Protein AF-A0A3M1FWC8-F1 (afdb_monomer)

Foldseek 3Di:
DAEQECLLPPVNLVVQVCCCPVVVDQAYEYEYAQPDPPDPSNVSSVVSPVVGRHDYYDYNVRCVVPVVVCPPHD

Nearest PDB structures (foldseek):
  1kh2-assembly1_C  TM=5.249E-01  e=2.625E-01  Thermus thermophilus
  2rbg-assembly1_A  TM=5.173E-01  e=1.385E+00  Sulfurisphaera tokodaii
  4c2a-assembly1_A  TM=3.075E-01  e=2.359E+00  Homo sapiens
  8d3c-assembly1_A  TM=3.432E-01  e=3.516E+00  Homo sapiens

Radius of gyration: 12.1 Å; Cα contacts (8 Å, |Δi|>4): 101; chains: 1; bounding box: 34×18×30 Å

Secondary structure (DSSP, 8-state):
-EEEETTTSHHHHHHHHHHHHHH----EEEEE---STT-HHHHHHHHHHTTS--SEEEEHHHHHHTGGGGTT--

Solvent-accessible surface area (backbone atoms only — not comparable to full-atom values): 4176 Å² total; per-residue (Å²): 93,38,65,37,70,46,21,44,39,80,65,32,23,52,50,50,45,43,36,34,75,75,66,70,44,40,63,27,40,36,25,33,82,67,62,66,91,90,39,72,69,35,58,57,32,47,64,51,42,73,88,55,64,55,74,48,78,37,48,49,69,59,44,64,77,44,52,80,81,53,72,88,56,86

Sequence (74 aa):
MIIITGAAGFIGSNLTAYLNDSLNISDIIVVDSFKRRHSEEHSAKWKNLVKRSFLDFYEKDEFIQNLNLFKGAK

Mean predicted aligned error: 3.78 Å

pLDDT: mean 90.78, std 10.05, range [56.81, 98.06]

Structure (mmCIF, N/CA/C/O backbone):
data_AF-A0A3M1FWC8-F1
#
_entry.id   AF-A0A3M1FWC8-F1
#
loop_
_atom_site.group_PDB
_atom_site.id
_atom_site.type_symbol
_atom_site.label_atom_id
_atom_site.label_alt_id
_atom_site.label_comp_id
_atom_site.label_asym_id
_atom_site.label_entity_id
_atom_site.label_seq_id
_atom_site.pdbx_PDB_ins_code
_atom_sit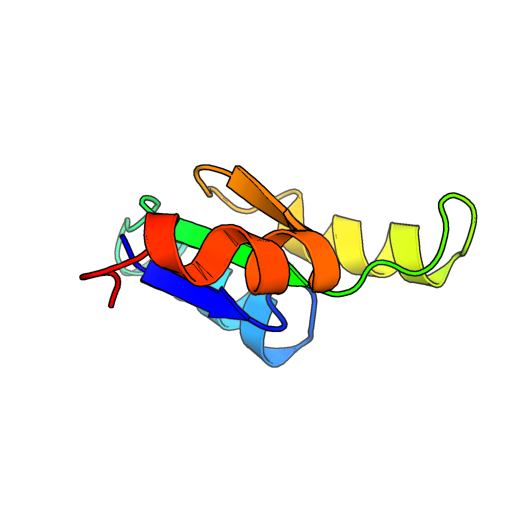e.Cartn_x
_atom_site.Cartn_y
_atom_site.Cartn_z
_atom_site.occupancy
_atom_site.B_iso_or_equiv
_atom_site.auth_seq_id
_atom_site.auth_comp_id
_atom_site.auth_asym_id
_atom_site.auth_atom_id
_atom_site.pdbx_PDB_model_num
ATOM 1 N N . MET A 1 1 ? -12.596 -0.170 5.264 1.00 90.75 1 MET A N 1
ATOM 2 C CA . MET A 1 1 ? -11.620 -0.362 4.186 1.00 90.75 1 MET A CA 1
ATOM 3 C C . MET A 1 1 ? -11.047 0.978 3.755 1.00 90.75 1 MET A C 1
ATOM 5 O O . MET A 1 1 ? -11.816 1.867 3.394 1.00 90.75 1 MET A O 1
ATOM 9 N N . ILE A 1 2 ? -9.724 1.121 3.848 1.00 97.38 2 ILE A N 1
ATOM 10 C CA . ILE A 1 2 ? -8.946 2.256 3.322 1.00 97.38 2 ILE A CA 1
ATOM 11 C C . ILE A 1 2 ? -8.145 1.767 2.117 1.00 97.38 2 ILE A C 1
ATOM 13 O O . ILE A 1 2 ? -7.580 0.673 2.168 1.00 97.38 2 ILE A O 1
ATOM 17 N N . ILE A 1 3 ? -8.062 2.570 1.057 1.00 97.62 3 ILE A N 1
ATOM 18 C CA . ILE A 1 3 ? -7.208 2.260 -0.097 1.00 97.62 3 ILE A CA 1
ATOM 19 C C . ILE A 1 3 ? -6.004 3.192 -0.108 1.00 97.62 3 ILE A C 1
ATOM 21 O O . ILE A 1 3 ? -6.145 4.412 -0.112 1.00 97.62 3 ILE A O 1
ATOM 25 N N . ILE A 1 4 ? -4.803 2.617 -0.154 1.00 97.75 4 ILE A N 1
ATOM 26 C CA . ILE A 1 4 ? -3.560 3.386 -0.234 1.00 97.75 4 ILE A CA 1
ATOM 27 C C . ILE A 1 4 ? -2.920 3.144 -1.593 1.00 97.75 4 ILE A C 1
ATOM 29 O O . ILE A 1 4 ? -2.358 2.082 -1.848 1.00 97.75 4 ILE A O 1
ATOM 33 N N . THR A 1 5 ? -2.966 4.147 -2.466 1.00 96.69 5 THR A N 1
ATOM 34 C CA . THR A 1 5 ? -2.216 4.143 -3.728 1.00 96.69 5 THR A CA 1
ATOM 35 C C . THR A 1 5 ? -0.786 4.633 -3.518 1.00 96.69 5 THR A C 1
ATOM 37 O O . THR A 1 5 ? -0.559 5.548 -2.729 1.00 96.69 5 THR A O 1
ATOM 40 N N . GLY A 1 6 ? 0.182 4.068 -4.241 1.00 95.81 6 GLY A N 1
ATOM 41 C CA . GLY A 1 6 ? 1.602 4.340 -3.995 1.00 95.81 6 GLY A CA 1
ATOM 42 C C . GLY A 1 6 ? 2.071 3.791 -2.642 1.00 95.81 6 GLY A C 1
ATOM 43 O O . GLY A 1 6 ? 2.954 4.375 -2.007 1.00 95.81 6 GLY A O 1
ATOM 44 N N . ALA A 1 7 ? 1.442 2.708 -2.172 1.00 96.75 7 ALA A N 1
ATOM 45 C CA . ALA A 1 7 ? 1.635 2.153 -0.835 1.00 96.75 7 ALA A CA 1
ATOM 46 C C . ALA A 1 7 ? 3.064 1.670 -0.557 1.00 96.75 7 ALA A C 1
ATOM 48 O O . ALA A 1 7 ? 3.525 1.747 0.576 1.00 96.75 7 ALA A O 1
ATOM 49 N N . ALA A 1 8 ? 3.789 1.196 -1.567 1.00 95.25 8 ALA A N 1
ATOM 50 C CA . ALA A 1 8 ? 5.182 0.788 -1.419 1.00 95.25 8 ALA A CA 1
ATOM 51 C C . ALA A 1 8 ? 6.161 1.969 -1.539 1.00 95.25 8 ALA A C 1
ATOM 53 O O . ALA A 1 8 ? 7.362 1.805 -1.306 1.00 95.25 8 ALA A O 1
ATOM 54 N N . GLY A 1 9 ? 5.674 3.158 -1.904 1.00 93.25 9 GLY A N 1
ATOM 55 C CA . GLY A 1 9 ? 6.448 4.392 -1.918 1.00 93.25 9 GLY A CA 1
ATOM 56 C C . GLY A 1 9 ? 6.818 4.887 -0.517 1.00 93.25 9 GLY A C 1
ATOM 57 O O . GLY A 1 9 ? 6.342 4.385 0.503 1.00 93.25 9 GLY A O 1
ATOM 58 N N . PHE A 1 10 ? 7.666 5.916 -0.464 1.00 93.94 10 PHE A N 1
ATOM 59 C CA . PHE A 1 10 ? 8.155 6.486 0.796 1.00 93.94 10 PHE A CA 1
ATOM 60 C C . PHE A 1 10 ? 7.015 6.937 1.726 1.00 93.94 10 PHE A C 1
ATOM 62 O O . PHE A 1 10 ? 6.979 6.553 2.891 1.00 93.94 10 PHE A O 1
ATOM 69 N N . ILE A 1 11 ? 6.049 7.700 1.206 1.00 96.69 11 ILE A N 1
ATOM 70 C CA . ILE A 1 11 ? 4.927 8.214 2.005 1.00 96.69 11 ILE A CA 1
ATOM 71 C C . ILE A 1 11 ? 3.906 7.109 2.293 1.00 96.69 11 ILE A C 1
ATOM 73 O O . ILE A 1 11 ? 3.512 6.925 3.442 1.00 96.69 11 ILE A O 1
ATOM 77 N N . GLY A 1 12 ? 3.506 6.345 1.271 1.00 96.94 12 GLY A N 1
ATOM 78 C CA . GLY A 1 12 ? 2.471 5.318 1.409 1.00 96.94 12 GLY A CA 1
ATOM 79 C C . GLY A 1 12 ? 2.833 4.227 2.420 1.00 96.94 12 GLY A C 1
ATOM 80 O O . GLY A 1 12 ? 1.985 3.812 3.211 1.00 96.94 12 GLY A O 1
ATOM 81 N N . SER A 1 13 ? 4.104 3.824 2.476 1.00 96.31 13 SER A N 1
ATOM 82 C CA . SER A 1 13 ? 4.546 2.778 3.408 1.00 96.31 13 SER A CA 1
ATOM 83 C C . SER A 1 13 ? 4.568 3.262 4.857 1.00 96.31 13 SER A C 1
ATOM 85 O O . SER A 1 13 ? 4.158 2.525 5.753 1.00 96.31 13 SER A O 1
ATOM 87 N N . ASN A 1 14 ? 4.967 4.517 5.094 1.00 97.69 14 ASN A N 1
ATOM 88 C CA . ASN A 1 14 ? 4.901 5.136 6.420 1.00 97.69 14 ASN A CA 1
ATOM 89 C C . ASN A 1 14 ? 3.457 5.398 6.861 1.00 97.69 14 ASN A C 1
ATOM 91 O O . ASN A 1 14 ? 3.139 5.210 8.031 1.00 97.69 14 ASN A O 1
ATOM 95 N N . LEU A 1 15 ? 2.565 5.768 5.939 1.00 97.88 15 LEU A N 1
ATOM 96 C CA . LEU A 1 15 ? 1.140 5.881 6.242 1.00 97.88 15 LEU A CA 1
ATOM 97 C C . LEU A 1 15 ? 0.558 4.521 6.645 1.00 97.88 15 LEU A C 1
ATOM 99 O O . LEU A 1 15 ? -0.124 4.427 7.660 1.00 97.88 15 LEU A O 1
ATOM 103 N N . THR A 1 16 ? 0.884 3.460 5.903 1.00 97.75 16 THR A N 1
ATOM 104 C CA . THR A 1 16 ? 0.461 2.090 6.241 1.00 97.75 16 THR A CA 1
ATOM 105 C C . THR A 1 16 ? 0.986 1.682 7.620 1.00 97.75 16 THR A C 1
ATOM 107 O O . THR A 1 16 ? 0.235 1.156 8.436 1.00 97.75 16 THR A O 1
ATOM 110 N N . ALA A 1 17 ? 2.254 1.994 7.916 1.00 97.69 17 ALA A N 1
ATOM 111 C CA . ALA A 1 17 ? 2.855 1.773 9.229 1.00 97.69 17 ALA A CA 1
ATOM 112 C C . ALA A 1 17 ? 2.105 2.506 10.342 1.00 97.69 17 ALA A C 1
ATOM 114 O O . ALA A 1 17 ? 1.761 1.900 11.346 1.00 97.69 17 ALA A O 1
ATOM 115 N N . TYR A 1 18 ? 1.806 3.790 10.151 1.00 98.06 18 TYR A N 1
ATOM 116 C CA . TYR A 1 18 ? 1.072 4.585 11.129 1.00 98.06 18 TYR A CA 1
ATOM 117 C C . TYR A 1 18 ? -0.337 4.029 11.380 1.00 98.06 18 TYR A C 1
ATOM 119 O O . TYR A 1 18 ? -0.743 3.873 12.531 1.00 98.06 18 TYR A O 1
ATOM 127 N N . LEU A 1 19 ? -1.068 3.671 10.320 1.00 97.62 19 LEU A N 1
ATOM 128 C CA . LEU A 1 19 ? -2.401 3.081 10.445 1.00 97.62 19 LEU A CA 1
ATOM 129 C C . LEU A 1 19 ? -2.361 1.747 11.203 1.00 97.62 1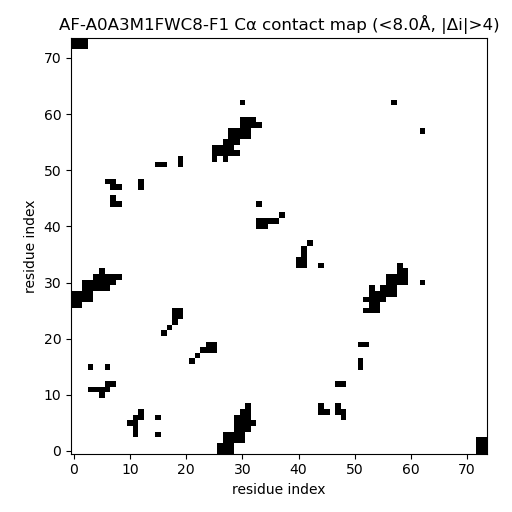9 LEU A C 1
ATOM 131 O O . LEU A 1 19 ? -3.175 1.547 12.101 1.00 97.62 19 LEU A O 1
ATOM 135 N N . ASN A 1 20 ? -1.400 0.873 10.892 1.00 97.25 20 ASN A N 1
ATOM 136 C CA . ASN A 1 20 ? -1.222 -0.397 11.595 1.00 97.25 20 ASN A CA 1
ATOM 137 C C . ASN A 1 20 ? -0.801 -0.192 13.057 1.00 97.25 20 ASN A C 1
ATOM 139 O O . ASN A 1 20 ? -1.466 -0.686 13.961 1.00 97.25 20 ASN A O 1
ATOM 143 N N . ASP A 1 21 ? 0.289 0.539 13.286 1.00 97.56 21 ASP A N 1
ATOM 144 C CA . ASP A 1 21 ? 1.007 0.542 14.563 1.00 97.56 21 ASP A CA 1
ATOM 145 C C . ASP A 1 21 ? 0.388 1.532 15.562 1.00 97.56 21 ASP A C 1
ATOM 147 O O . ASP A 1 21 ? 0.360 1.274 16.762 1.00 97.56 21 ASP A O 1
ATOM 151 N N . SER A 1 22 ? -0.109 2.678 15.081 1.00 97.88 22 SER A N 1
ATOM 152 C CA . SER A 1 22 ? -0.646 3.744 15.943 1.00 97.88 22 SER A CA 1
ATOM 153 C C . SER A 1 22 ? -2.162 3.695 16.082 1.00 97.88 22 SER A C 1
ATOM 155 O O . SER A 1 22 ? -2.683 4.051 17.136 1.00 97.88 22 SER A O 1
ATOM 157 N N . LEU A 1 23 ? -2.877 3.280 15.031 1.00 97.31 23 LEU A N 1
ATOM 158 C CA . LEU A 1 23 ? -4.345 3.266 15.019 1.00 97.3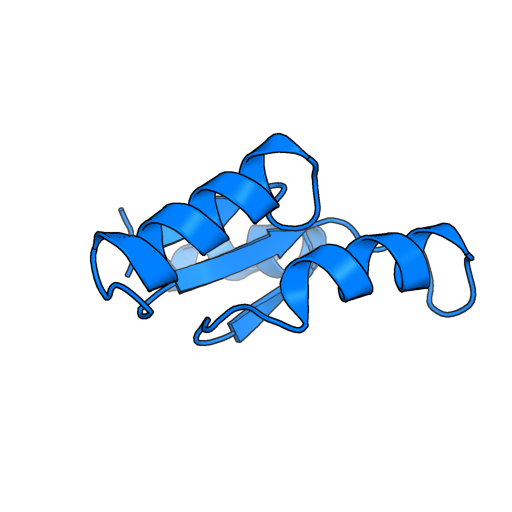1 23 LEU A CA 1
ATOM 159 C C . LEU A 1 23 ? -4.949 1.857 15.051 1.00 97.31 23 LEU A C 1
ATOM 161 O O . LEU A 1 23 ? -6.169 1.734 15.145 1.00 97.31 23 LEU A 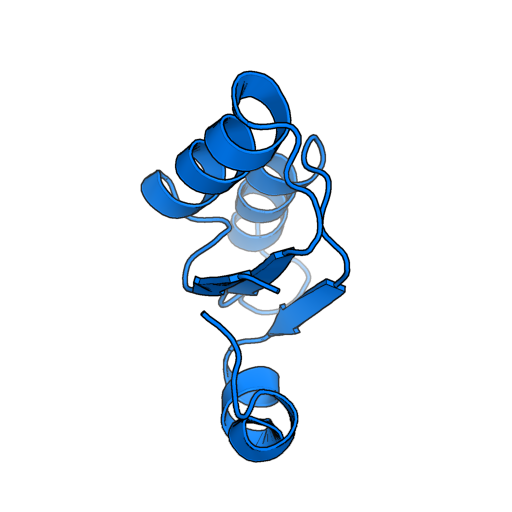O 1
ATOM 165 N N . ASN A 1 24 ? -4.123 0.805 14.989 1.00 97.06 24 ASN A N 1
ATOM 166 C CA . ASN A 1 24 ? -4.563 -0.591 14.934 1.00 97.06 24 ASN A CA 1
ATOM 167 C C . ASN A 1 24 ? -5.556 -0.871 13.784 1.00 97.06 24 ASN A C 1
ATOM 169 O O . ASN A 1 24 ? -6.497 -1.653 13.918 1.00 97.06 24 ASN A O 1
ATOM 173 N N . ILE A 1 25 ? -5.362 -0.201 12.645 1.00 97.06 25 ILE A N 1
ATOM 174 C CA . ILE A 1 25 ? -6.155 -0.364 11.426 1.00 97.06 25 ILE A CA 1
ATOM 175 C C . ILE A 1 25 ? -5.372 -1.242 10.453 1.00 97.06 25 ILE A C 1
ATOM 177 O O . ILE A 1 25 ? -4.271 -0.887 10.037 1.00 97.06 25 ILE A O 1
ATOM 181 N N . SER A 1 26 ? -5.964 -2.367 10.054 1.00 96.12 26 SER A N 1
ATOM 182 C CA . SER A 1 26 ? -5.404 -3.308 9.070 1.00 96.12 26 SER A CA 1
ATOM 183 C C . SER A 1 26 ? -6.350 -3.625 7.905 1.00 96.12 26 SER A C 1
ATOM 185 O O . SER A 1 26 ? -5.938 -4.283 6.952 1.00 96.12 26 SER A O 1
ATOM 187 N N . ASP A 1 27 ? -7.593 -3.123 7.944 1.00 96.88 27 ASP A N 1
ATOM 188 C CA . ASP A 1 27 ? -8.574 -3.187 6.849 1.00 96.88 27 ASP A CA 1
ATOM 189 C C . ASP A 1 27 ? -8.183 -2.207 5.723 1.00 96.88 27 ASP A C 1
ATOM 191 O O . ASP A 1 27 ? -8.794 -1.149 5.516 1.00 96.88 27 ASP A O 1
ATOM 195 N N . ILE A 1 28 ? -7.065 -2.537 5.073 1.00 97.44 28 ILE A N 1
ATOM 196 C CA . ILE A 1 28 ? -6.348 -1.723 4.095 1.00 97.44 28 ILE A CA 1
ATOM 197 C C . ILE A 1 28 ? -6.121 -2.551 2.831 1.00 97.44 28 ILE A C 1
ATOM 199 O O . ILE A 1 28 ? -5.639 -3.680 2.907 1.00 97.44 28 ILE A O 1
ATOM 203 N N . ILE A 1 29 ? -6.409 -1.960 1.675 1.00 97.12 29 ILE A N 1
ATOM 204 C CA . ILE A 1 29 ? -5.949 -2.442 0.371 1.00 97.12 29 ILE A CA 1
ATOM 205 C C . ILE A 1 29 ? -4.785 -1.557 -0.062 1.00 97.12 29 ILE A C 1
ATOM 207 O O . ILE A 1 29 ? -4.898 -0.327 -0.085 1.00 97.12 29 ILE A O 1
ATOM 211 N N . VAL A 1 30 ? -3.662 -2.173 -0.412 1.00 96.94 30 VAL A N 1
ATOM 212 C CA . VAL A 1 30 ? -2.487 -1.455 -0.910 1.00 96.94 30 VAL A CA 1
ATOM 213 C C . VAL A 1 30 ? -2.406 -1.567 -2.428 1.00 96.94 30 VAL A C 1
ATOM 215 O O . VAL A 1 30 ? -2.569 -2.641 -2.998 1.00 96.94 30 VAL A O 1
ATOM 218 N N . VAL A 1 31 ? -2.143 -0.447 -3.096 1.00 96.44 31 VAL A N 1
ATOM 219 C CA . VAL A 1 31 ? -2.025 -0.370 -4.556 1.00 96.44 31 VAL A CA 1
ATOM 220 C C . VAL A 1 31 ? -0.689 0.270 -4.900 1.00 96.44 31 VAL A C 1
ATOM 222 O O . VAL A 1 31 ? -0.376 1.365 -4.429 1.00 96.44 31 VAL A O 1
ATOM 225 N N . ASP A 1 32 ? 0.119 -0.380 -5.732 1.00 95.00 32 ASP A N 1
ATOM 226 C CA . ASP A 1 32 ? 1.367 0.200 -6.236 1.00 95.00 32 ASP A CA 1
ATOM 227 C C . ASP A 1 32 ? 1.750 -0.408 -7.588 1.00 95.00 32 ASP A C 1
ATOM 229 O O . ASP A 1 32 ? 1.297 -1.487 -7.968 1.00 95.00 32 ASP A O 1
ATOM 233 N N . SER A 1 33 ? 2.627 0.286 -8.307 1.00 91.31 33 SER A N 1
ATOM 234 C CA . SER A 1 33 ? 3.210 -0.204 -9.548 1.00 91.31 33 SER A CA 1
ATOM 235 C C . SER A 1 33 ? 4.526 -0.903 -9.261 1.00 91.31 33 SER A C 1
ATOM 237 O O . SER A 1 33 ? 5.567 -0.270 -9.039 1.00 91.31 33 SER A O 1
ATOM 239 N N . PHE A 1 34 ? 4.497 -2.225 -9.324 1.00 82.88 34 PHE A N 1
ATOM 240 C CA . PHE A 1 34 ? 5.698 -3.039 -9.311 1.00 82.88 34 PHE A CA 1
ATOM 241 C C . PHE A 1 34 ? 6.084 -3.330 -10.758 1.00 82.88 34 PHE A C 1
ATOM 243 O O . PHE A 1 34 ? 5.442 -4.131 -11.435 1.00 82.88 34 PHE A O 1
ATOM 250 N N . LYS A 1 35 ? 7.149 -2.690 -11.258 1.00 70.31 35 LYS A N 1
ATOM 251 C CA . LYS A 1 35 ? 7.702 -3.055 -12.571 1.00 70.31 35 LYS A CA 1
ATOM 252 C C . LYS A 1 35 ? 8.084 -4.538 -12.575 1.00 70.31 35 LYS A C 1
ATOM 254 O O . LYS A 1 35 ? 8.343 -5.108 -11.512 1.00 70.31 35 LYS A O 1
ATOM 259 N N . ARG A 1 36 ? 8.083 -5.136 -13.776 1.00 59.41 36 ARG A N 1
ATOM 260 C CA . ARG A 1 36 ? 8.177 -6.587 -14.029 1.00 59.41 36 ARG A CA 1
ATOM 261 C C . ARG A 1 36 ? 9.048 -7.318 -13.003 1.00 59.41 36 ARG A C 1
ATOM 263 O O . ARG A 1 36 ? 10.151 -6.876 -12.679 1.00 59.41 36 ARG A O 1
ATOM 270 N N . ARG A 1 37 ? 8.524 -8.456 -12.538 1.00 56.81 37 ARG A N 1
ATOM 271 C CA . ARG A 1 37 ? 9.206 -9.408 -11.651 1.00 56.81 37 ARG A CA 1
ATOM 272 C C . ARG A 1 37 ? 10.652 -9.599 -12.137 1.00 56.81 37 ARG A C 1
ATOM 274 O O . ARG A 1 37 ? 10.855 -9.764 -13.336 1.00 56.81 37 ARG A O 1
ATOM 281 N N . HIS A 1 38 ? 11.610 -9.542 -11.206 1.00 59.47 38 HIS A N 1
ATOM 282 C CA . HIS A 1 38 ? 13.076 -9.557 -11.404 1.00 59.47 38 HIS A CA 1
ATOM 283 C C . HIS A 1 38 ? 13.803 -8.208 -11.572 1.00 59.47 38 HIS A C 1
ATOM 285 O O . HIS A 1 38 ? 14.97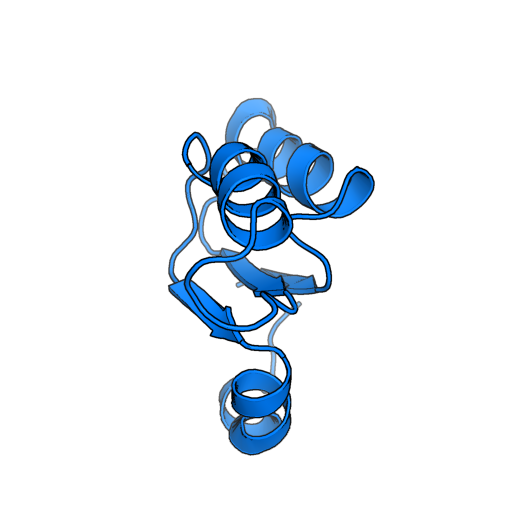9 -8.209 -11.926 1.00 59.47 38 HIS A O 1
ATOM 291 N N . SER A 1 39 ? 13.183 -7.065 -11.260 1.00 63.81 39 SER A N 1
ATOM 292 C CA . SER A 1 39 ? 13.938 -5.815 -11.066 1.00 63.81 39 SER A CA 1
ATOM 293 C C . SER A 1 39 ? 14.334 -5.605 -9.598 1.00 63.81 39 SER A C 1
ATOM 295 O O . SER A 1 39 ? 13.601 -5.980 -8.679 1.00 63.81 39 SER A O 1
ATOM 297 N N . GLU A 1 40 ? 15.478 -4.963 -9.353 1.00 69.44 40 GLU A N 1
ATOM 298 C CA . GLU A 1 40 ? 15.884 -4.530 -8.003 1.00 69.44 40 GLU A CA 1
ATOM 299 C C . GLU A 1 40 ? 14.837 -3.598 -7.367 1.00 69.44 40 GLU A C 1
ATOM 301 O O . GLU A 1 40 ? 14.564 -3.678 -6.167 1.00 69.44 40 GLU A O 1
ATOM 306 N N . GLU A 1 41 ? 14.175 -2.785 -8.198 1.00 69.88 41 GLU A N 1
ATOM 307 C CA . GLU A 1 41 ? 13.082 -1.885 -7.816 1.00 69.88 41 GLU A CA 1
ATOM 308 C C . GLU A 1 41 ? 11.901 -2.653 -7.189 1.00 69.88 41 GLU A C 1
ATOM 310 O O . GLU A 1 41 ? 11.340 -2.213 -6.185 1.00 69.88 41 GLU A O 1
ATOM 315 N N . HIS A 1 42 ? 11.562 -3.835 -7.722 1.00 74.06 42 HIS A N 1
ATOM 316 C CA . HIS A 1 42 ? 10.506 -4.694 -7.179 1.00 74.06 42 HIS A CA 1
ATOM 317 C C . HIS A 1 42 ? 10.838 -5.168 -5.756 1.00 74.06 42 HIS A C 1
ATOM 319 O O . HIS A 1 42 ? 10.013 -5.065 -4.848 1.00 74.06 42 HIS A O 1
ATOM 325 N N . SER A 1 43 ? 12.063 -5.662 -5.552 1.00 76.56 43 SER A N 1
ATOM 326 C CA . SER A 1 43 ? 12.517 -6.167 -4.250 1.00 76.56 43 SER A CA 1
ATOM 327 C C . SER A 1 43 ? 12.572 -5.052 -3.202 1.00 76.56 43 SER A C 1
ATOM 329 O O . SER A 1 43 ? 12.135 -5.242 -2.066 1.00 76.56 43 SER A O 1
ATOM 331 N N . ALA A 1 44 ? 13.052 -3.865 -3.584 1.00 80.69 44 ALA A N 1
ATOM 332 C CA . ALA A 1 44 ? 13.118 -2.707 -2.698 1.00 80.69 44 ALA A CA 1
ATOM 333 C C . ALA A 1 44 ? 11.726 -2.240 -2.242 1.00 80.69 44 ALA A C 1
ATOM 335 O O . ALA A 1 44 ? 11.507 -2.047 -1.048 1.00 80.69 44 ALA A O 1
ATOM 336 N N . LYS A 1 45 ? 10.763 -2.128 -3.166 1.00 84.56 45 LYS A N 1
ATOM 337 C CA . LYS A 1 45 ? 9.379 -1.753 -2.840 1.00 84.56 45 LYS A CA 1
ATOM 338 C C . LYS A 1 45 ? 8.692 -2.778 -1.936 1.00 84.56 45 LYS A C 1
ATOM 340 O O . LYS A 1 45 ? 8.029 -2.397 -0.976 1.00 84.56 45 LYS A O 1
ATOM 345 N N . TRP A 1 46 ? 8.885 -4.075 -2.185 1.00 86.19 46 TRP A N 1
ATOM 346 C CA . TRP A 1 46 ? 8.249 -5.118 -1.373 1.00 86.19 46 TRP A CA 1
ATOM 347 C C . TRP A 1 46 ? 8.736 -5.094 0.080 1.00 86.19 46 TRP A C 1
ATOM 349 O O . TRP A 1 46 ? 7.946 -5.247 1.011 1.00 86.19 46 TRP A O 1
ATOM 359 N N . LYS A 1 47 ? 10.025 -4.803 0.299 1.00 88.12 47 LYS A N 1
ATOM 360 C CA . LYS A 1 47 ? 10.596 -4.636 1.647 1.00 88.12 47 LYS A CA 1
ATOM 361 C C . LYS A 1 47 ? 9.918 -3.528 2.459 1.00 88.12 47 LYS A C 1
ATOM 363 O O . LYS A 1 47 ? 9.894 -3.632 3.684 1.00 88.12 47 LYS A O 1
ATOM 368 N N . ASN A 1 48 ? 9.343 -2.512 1.811 1.00 89.50 48 ASN A N 1
ATOM 369 C CA . ASN A 1 48 ? 8.607 -1.451 2.505 1.00 89.50 48 ASN A CA 1
ATOM 370 C C . ASN A 1 48 ? 7.254 -1.936 3.055 1.00 89.50 48 ASN A C 1
ATOM 372 O O . ASN A 1 48 ? 6.778 -1.404 4.056 1.00 89.50 48 ASN A O 1
ATOM 376 N N . LEU A 1 49 ? 6.655 -2.957 2.432 1.00 90.69 49 LEU A N 1
ATOM 377 C CA . LEU A 1 49 ? 5.336 -3.486 2.790 1.00 90.69 49 LEU A CA 1
ATOM 378 C C . LEU A 1 49 ? 5.393 -4.785 3.600 1.00 90.69 49 LEU A C 1
ATOM 380 O O . LEU A 1 49 ? 4.466 -5.057 4.349 1.00 90.69 49 LEU A O 1
ATOM 384 N N . VAL A 1 50 ? 6.477 -5.565 3.522 1.00 89.88 50 VAL A N 1
ATOM 385 C CA . VAL A 1 50 ? 6.563 -6.913 4.128 1.00 89.88 50 VAL A CA 1
ATOM 386 C C . VAL A 1 50 ? 6.317 -6.955 5.645 1.00 89.88 50 VAL A C 1
ATOM 388 O O . VAL A 1 50 ? 5.981 -8.000 6.188 1.00 89.88 50 VAL A O 1
ATOM 391 N N . LYS A 1 51 ? 6.498 -5.828 6.345 1.00 89.56 51 LYS A N 1
ATOM 392 C CA . LYS A 1 51 ? 6.263 -5.702 7.795 1.00 89.56 51 LYS A CA 1
ATOM 393 C C . LYS A 1 51 ? 4.887 -5.118 8.141 1.00 89.56 51 LYS A C 1
ATOM 395 O O . LYS A 1 51 ? 4.666 -4.758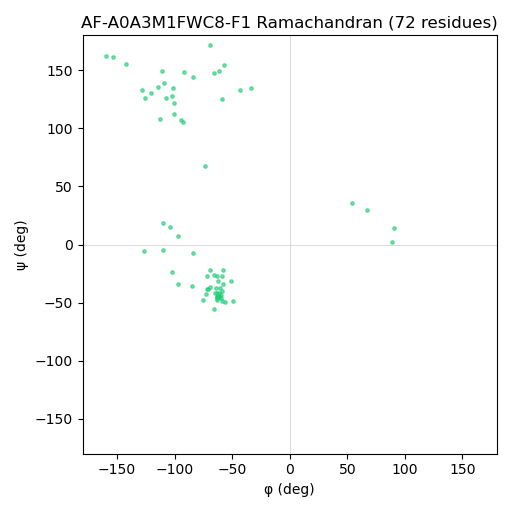 9.293 1.00 89.56 51 LYS A O 1
ATOM 400 N N . ARG A 1 52 ? 4.011 -4.931 7.154 1.00 93.88 52 ARG A N 1
ATOM 401 C CA . ARG A 1 52 ? 2.727 -4.240 7.294 1.00 93.88 52 ARG A CA 1
ATOM 402 C C . ARG A 1 52 ? 1.569 -5.215 7.158 1.00 93.88 52 ARG A C 1
ATOM 404 O O . ARG A 1 52 ? 1.663 -6.201 6.436 1.00 93.88 52 ARG A O 1
ATOM 411 N N . SER A 1 53 ? 0.486 -4.906 7.856 1.00 95.31 53 SER A N 1
ATOM 412 C CA . SER A 1 53 ? -0.756 -5.669 7.857 1.00 95.31 53 SER A CA 1
ATOM 413 C C . SER A 1 53 ? -1.761 -4.985 6.938 1.00 95.31 53 SER A C 1
ATOM 415 O O . SER A 1 53 ? -2.235 -3.884 7.222 1.00 95.31 53 SER A O 1
ATOM 417 N N . PHE A 1 54 ? -2.082 -5.641 5.833 1.00 96.31 54 PHE A N 1
ATOM 418 C CA . PHE A 1 54 ? -3.076 -5.216 4.852 1.00 96.31 54 PHE A CA 1
ATOM 419 C C . PHE A 1 54 ? -3.817 -6.455 4.345 1.00 96.31 54 PHE A C 1
ATOM 421 O O . PHE A 1 54 ? -3.297 -7.568 4.434 1.00 96.31 54 PHE A O 1
ATOM 428 N N . LEU A 1 55 ? -5.040 -6.269 3.856 1.00 95.94 55 LEU A N 1
ATOM 429 C CA . LEU A 1 55 ? -5.892 -7.365 3.401 1.00 95.94 55 LEU A CA 1
ATOM 430 C C . LEU A 1 55 ? -5.413 -7.944 2.078 1.00 95.94 55 LEU A C 1
ATOM 432 O O . LEU A 1 55 ? -5.417 -9.158 1.902 1.00 95.94 55 LEU A O 1
ATOM 436 N N . ASP A 1 56 ? -5.033 -7.066 1.154 1.00 94.62 56 ASP A N 1
ATOM 437 C CA . ASP A 1 56 ? -4.651 -7.467 -0.190 1.00 94.62 56 ASP A CA 1
ATOM 438 C C . ASP A 1 56 ? -3.798 -6.397 -0.877 1.00 94.62 56 ASP A C 1
ATOM 440 O O . ASP A 1 56 ? -3.776 -5.226 -0.472 1.00 94.62 56 ASP A O 1
ATOM 444 N N . PHE 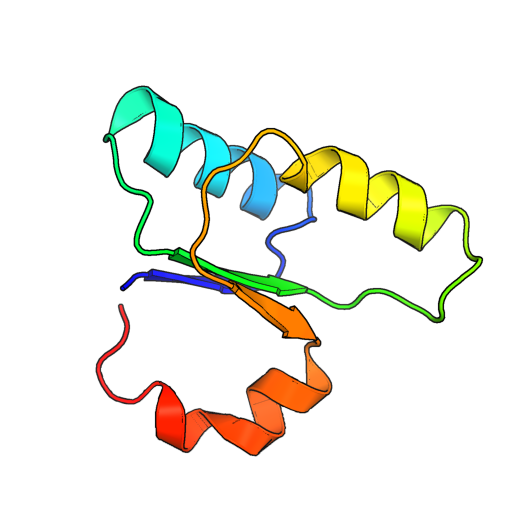A 1 57 ? -3.109 -6.815 -1.933 1.00 94.31 57 PHE A N 1
ATOM 445 C CA . PHE A 1 57 ? -2.302 -5.969 -2.794 1.00 94.31 57 PHE A CA 1
ATOM 446 C C . PHE A 1 57 ? -2.807 -6.043 -4.235 1.00 94.31 57 PHE A C 1
ATOM 448 O O . PHE A 1 57 ? -2.915 -7.127 -4.796 1.00 94.31 57 PHE A O 1
ATOM 455 N N . TYR A 1 58 ? -3.015 -4.880 -4.854 1.00 94.88 58 TYR A N 1
ATOM 456 C CA . TYR A 1 58 ? -3.365 -4.776 -6.269 1.00 94.88 58 TYR A CA 1
ATOM 457 C C . TYR A 1 58 ? -2.256 -4.079 -7.051 1.00 94.88 58 TYR A C 1
ATOM 459 O O . TYR A 1 58 ? -1.746 -3.023 -6.656 1.00 94.88 58 TYR A O 1
ATOM 467 N N . GLU A 1 59 ? -1.921 -4.638 -8.212 1.00 93.56 59 GLU A N 1
ATOM 468 C CA . GLU A 1 59 ? -1.140 -3.904 -9.205 1.00 93.56 59 GLU A CA 1
ATOM 469 C C . GLU A 1 59 ? -1.980 -2.724 -9.726 1.00 93.56 59 GLU A C 1
ATOM 471 O O . GLU A 1 59 ? -3.209 -2.795 -9.786 1.00 93.56 59 GLU A O 1
ATOM 476 N N . LYS A 1 60 ? -1.332 -1.610 -10.077 1.00 93.69 60 LYS A N 1
ATOM 477 C CA . LYS A 1 60 ? -2.002 -0.396 -10.559 1.00 93.69 60 LYS A CA 1
ATOM 478 C C . LYS A 1 60 ? -3.015 -0.667 -11.679 1.00 93.69 60 LYS A C 1
ATOM 480 O O . LYS A 1 60 ? -4.123 -0.137 -11.627 1.00 93.69 60 LYS A O 1
ATOM 485 N N . ASP A 1 61 ? -2.637 -1.427 -12.696 1.00 93.62 61 ASP A N 1
ATOM 486 C CA . ASP A 1 61 ? -3.465 -1.678 -13.871 1.00 93.62 61 ASP A CA 1
ATOM 487 C C . ASP A 1 61 ? -4.646 -2.591 -13.517 1.00 93.62 61 ASP A C 1
ATOM 489 O O . ASP A 1 61 ? -5.771 -2.343 -13.952 1.00 93.62 61 ASP A O 1
ATOM 493 N N . GLU A 1 62 ? -4.422 -3.583 -12.651 1.00 94.25 62 GLU A N 1
ATOM 494 C CA . GLU A 1 62 ? -5.483 -4.435 -12.106 1.00 94.25 62 GLU A CA 1
ATOM 495 C C . GLU A 1 62 ? -6.483 -3.620 -11.277 1.00 94.25 62 GLU A C 1
ATOM 497 O O . GLU A 1 62 ? -7.695 -3.749 -11.452 1.00 94.25 62 GLU A O 1
ATOM 502 N N . PHE A 1 63 ? -5.992 -2.728 -10.416 1.00 96.00 63 PHE A N 1
ATOM 503 C CA . PHE A 1 63 ? -6.831 -1.846 -9.613 1.00 96.00 63 PHE A CA 1
ATOM 504 C C . PHE A 1 63 ? -7.719 -0.952 -10.488 1.00 96.00 63 PHE A C 1
ATOM 506 O O . PHE A 1 63 ? -8.925 -0.856 -10.258 1.00 96.00 63 PHE A O 1
ATOM 513 N N . ILE A 1 64 ? -7.143 -0.336 -11.529 1.00 95.00 64 ILE A N 1
ATOM 514 C CA . ILE A 1 64 ? -7.873 0.541 -12.458 1.00 95.00 64 ILE A CA 1
ATOM 515 C C . ILE A 1 64 ? -8.982 -0.228 -13.189 1.00 95.00 64 ILE A C 1
ATOM 517 O O . ILE A 1 64 ? -10.095 0.282 -13.326 1.00 95.00 64 ILE A O 1
ATOM 521 N N . GLN A 1 65 ? -8.707 -1.457 -13.631 1.00 96.81 65 GLN A N 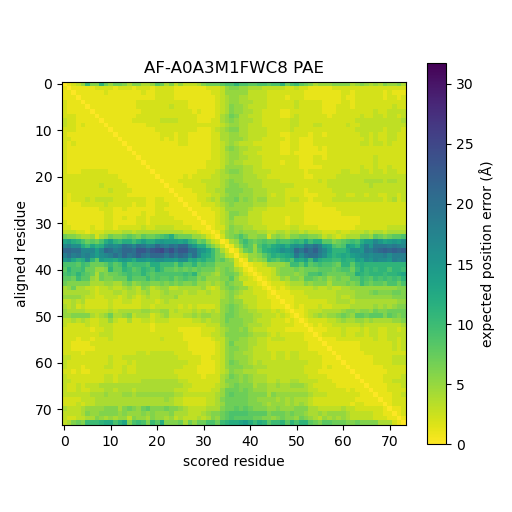1
ATOM 522 C CA . GLN A 1 65 ? -9.702 -2.301 -14.305 1.00 96.81 65 GLN A CA 1
ATOM 523 C C . GLN A 1 65 ? -10.859 -2.700 -13.379 1.00 96.81 65 GLN A C 1
ATOM 525 O O . GLN A 1 65 ? -11.981 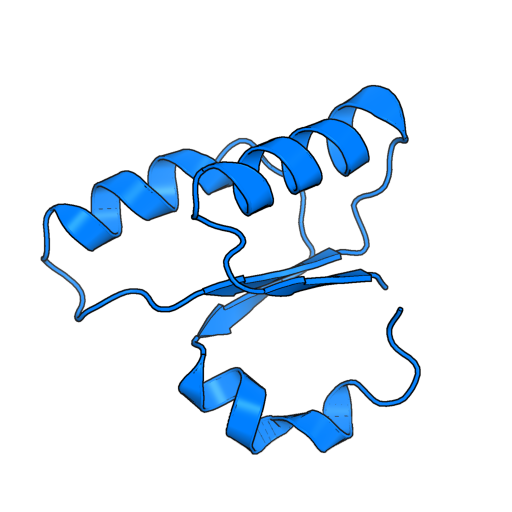-2.908 -13.841 1.00 96.81 65 GLN A O 1
ATOM 530 N N . ASN A 1 66 ? -10.607 -2.747 -12.071 1.00 95.38 66 ASN A N 1
ATOM 531 C CA . ASN A 1 66 ? -11.540 -3.238 -11.065 1.00 95.38 66 ASN A CA 1
ATOM 532 C C . ASN A 1 66 ? -12.105 -2.145 -10.140 1.00 95.38 66 ASN A C 1
ATOM 534 O O . ASN A 1 66 ? -12.681 -2.469 -9.105 1.00 95.38 66 ASN A O 1
ATOM 538 N N . LEU A 1 67 ? -12.032 -0.857 -10.507 1.00 94.44 67 LEU A N 1
ATOM 539 C CA . LEU A 1 67 ? -12.506 0.262 -9.666 1.00 94.44 67 LEU A CA 1
ATOM 540 C C . LEU A 1 67 ? -13.941 0.097 -9.142 1.00 94.44 67 LEU A C 1
ATOM 542 O O . LEU A 1 67 ? -14.266 0.545 -8.043 1.00 94.44 67 LEU A O 1
ATOM 546 N N . ASN A 1 68 ? -14.809 -0.569 -9.906 1.00 95.25 68 ASN A N 1
ATOM 547 C CA . ASN A 1 68 ? -16.184 -0.835 -9.491 1.00 95.25 68 ASN A CA 1
ATOM 548 C C . ASN A 1 68 ? -16.292 -1.721 -8.239 1.00 95.25 68 ASN A C 1
ATOM 550 O O . ASN A 1 68 ? -17.277 -1.585 -7.514 1.00 95.25 68 ASN A O 1
ATOM 554 N N . LEU A 1 69 ? -15.305 -2.585 -7.970 1.00 93.69 69 LEU A N 1
ATOM 555 C CA . LEU A 1 69 ? -15.259 -3.436 -6.775 1.00 93.69 69 LEU A CA 1
ATOM 556 C C . LEU A 1 69 ? -15.030 -2.626 -5.492 1.00 93.69 69 LEU A C 1
ATOM 558 O O . LEU A 1 69 ? -15.385 -3.070 -4.406 1.00 93.69 69 LEU A O 1
ATOM 562 N N . PHE A 1 70 ? -14.477 -1.420 -5.621 1.00 93.44 70 PHE A N 1
ATOM 563 C CA . PHE A 1 70 ? -14.043 -0.587 -4.501 1.00 93.44 70 PHE A CA 1
ATOM 564 C C . PHE A 1 70 ? -15.001 0.573 -4.195 1.00 93.44 70 PHE A C 1
ATOM 566 O O . PHE A 1 70 ? -14.649 1.513 -3.479 1.00 93.44 70 PHE A O 1
ATOM 573 N N . LYS A 1 71 ? -16.232 0.536 -4.722 1.00 92.25 71 LYS A N 1
ATOM 574 C CA . LYS A 1 71 ? -17.246 1.560 -4.431 1.00 92.25 71 LYS A CA 1
ATOM 575 C C . LYS A 1 71 ? -17.531 1.625 -2.926 1.00 92.25 71 LYS A C 1
ATOM 577 O O . LYS A 1 71 ? -17.904 0.630 -2.317 1.00 92.25 71 LYS A O 1
ATOM 582 N N . GLY A 1 72 ? -17.393 2.817 -2.344 1.00 88.94 72 GLY A N 1
ATOM 583 C CA . GLY A 1 72 ? -17.618 3.055 -0.913 1.00 88.94 72 GLY A CA 1
ATOM 584 C C . GLY A 1 72 ? -16.385 2.860 -0.024 1.00 88.94 72 GLY A C 1
ATOM 585 O O . GLY A 1 72 ? -16.491 3.036 1.190 1.00 88.94 72 GLY A O 1
ATOM 586 N N . ALA A 1 73 ? -15.224 2.534 -0.602 1.00 90.44 73 ALA A N 1
ATOM 587 C CA . ALA A 1 73 ? -13.952 2.630 0.104 1.00 90.44 73 ALA A CA 1
ATOM 588 C C . ALA A 1 73 ? -13.657 4.081 0.522 1.00 90.44 73 ALA A C 1
ATOM 590 O O . ALA A 1 73 ? -14.072 5.021 -0.162 1.00 90.44 73 ALA A O 1
ATOM 591 N N . LYS A 1 74 ? -12.950 4.240 1.646 1.00 80.38 74 LYS A N 1
ATOM 592 C CA . LYS A 1 74 ? -12.421 5.533 2.096 1.00 80.38 74 LYS A CA 1
ATOM 593 C C . LYS A 1 74 ? -11.045 5.799 1.503 1.00 80.38 74 LYS A C 1
ATOM 595 O O . LYS A 1 74 ? -10.255 4.828 1.404 1.00 80.38 74 LYS A O 1
#